Protein AF-A0A3B8R530-F1 (afdb_monomer_lite)

Radius of gyration: 19.57 Å; chains: 1; bounding box: 44×39×49 Å

Secondary structure (DSSP, 8-state):
---HHHHHHH-SPPPHHHHHHHHHHHHTT-HHHHHHHHHHHHHHHHT-GGGHHHHHHHHHHHHH-GGG---------GGG-------HHHHHHHHHHHH-----HHHHHHHHHHGGGTS-TTHHHHHHHHHHHSTTTGGGGGSPPP----HHHHHTS-TTSHHHHHHHHHHHTTTT-

Foldseek 3Di:
DPDLVVLVVLQDDDDLVLLLVLLVCVVVVHVVSVSNLVSPCVQCVQWFVLSNQQSVLSNCCSNVHPVPVRDRDPDDPRVPGGTFDQDPQLSVLVVVLVVDPDDDPVRNVVSVVCSVVRGDPCVVVNNVVNQCPDPVRVCVVVDDDDDDDDLVVLCPDDCPDPSVVVSCVCVVVVVPD

Sequence (177 aa):
MQNRQVFEGTVGMLDYDSIAGAVAKIRQNDAAGREQILAAVCWAAFACPQAITPIFDALAKAWLGAEKGLVPAMAAEPDNLPSAPLESSFWQAFWSVIDQKNFDAISITAAVAGLGGAVHSSMLALSEAAAAQHPGASAAKTRPVPGHTDLKALATTPKNSLGYTLHQMVVDNGYDQ

Structure (mmCIF, N/CA/C/O backbone):
data_AF-A0A3B8R530-F1
#
_entry.id   AF-A0A3B8R530-F1
#
loop_
_atom_site.group_PDB
_atom_site.id
_atom_site.type_symbol
_atom_site.label_atom_id
_atom_site.label_alt_id
_atom_site.label_comp_id
_atom_site.label_asym_id
_atom_site.label_entity_id
_atom_site.label_seq_id
_atom_site.pdbx_PDB_ins_code
_atom_site.Cartn_x
_atom_site.Cartn_y
_atom_site.Cartn_z
_atom_site.occupancy
_atom_site.B_iso_or_equiv
_atom_site.auth_seq_id
_atom_site.auth_comp_id
_atom_site.auth_asym_id
_atom_site.auth_atom_id
_atom_site.pdbx_PDB_model_num
ATOM 1 N N . MET A 1 1 ? -18.494 -2.169 4.815 1.00 58.72 1 MET A N 1
ATOM 2 C CA . MET A 1 1 ? -18.087 -1.162 5.814 1.00 58.72 1 MET A CA 1
ATOM 3 C C . MET A 1 1 ? -19.335 -0.385 6.199 1.00 58.72 1 MET A C 1
ATOM 5 O O . MET A 1 1 ? -20.031 0.053 5.292 1.00 58.72 1 MET A O 1
ATOM 9 N N . GLN A 1 2 ? -19.710 -0.346 7.481 1.00 58.25 2 GLN A N 1
ATOM 10 C CA . GLN A 1 2 ? -21.046 0.128 7.887 1.00 58.25 2 GLN A CA 1
ATOM 11 C C . GLN A 1 2 ? -21.150 1.661 8.011 1.00 58.25 2 GLN A C 1
ATOM 13 O O . GLN A 1 2 ? -22.263 2.175 7.957 1.00 58.25 2 GLN A O 1
ATOM 18 N N . ASN A 1 3 ? -20.032 2.401 8.084 1.00 86.44 3 ASN A N 1
ATOM 19 C CA . ASN A 1 3 ? -20.027 3.869 8.047 1.00 86.44 3 ASN A CA 1
ATOM 20 C C . ASN A 1 3 ? -18.684 4.424 7.513 1.00 86.44 3 ASN A C 1
ATOM 22 O O . ASN A 1 3 ? -17.648 4.231 8.144 1.00 86.44 3 ASN A O 1
ATOM 26 N N . ARG A 1 4 ? -18.698 5.107 6.355 1.00 91.25 4 ARG A N 1
ATOM 27 C CA . ARG A 1 4 ? -17.487 5.644 5.692 1.00 91.25 4 ARG A CA 1
ATOM 28 C C . ARG A 1 4 ? -16.788 6.713 6.518 1.00 91.25 4 ARG A C 1
ATOM 30 O O . ARG A 1 4 ? -15.591 6.616 6.722 1.00 91.25 4 ARG A O 1
ATOM 37 N N . GLN A 1 5 ? -17.543 7.674 7.044 1.00 89.69 5 GLN A N 1
ATOM 38 C CA . GLN A 1 5 ? -16.989 8.780 7.829 1.00 89.69 5 GLN A CA 1
ATOM 39 C C . GLN A 1 5 ? -16.330 8.288 9.118 1.00 89.69 5 GLN A C 1
ATOM 41 O O . GLN A 1 5 ? -15.311 8.826 9.541 1.00 89.69 5 GLN A O 1
ATOM 46 N N . VAL A 1 6 ? -16.893 7.239 9.729 1.00 90.00 6 VAL A N 1
ATOM 47 C CA . VAL A 1 6 ? -16.261 6.584 10.880 1.00 90.00 6 VAL A CA 1
ATOM 48 C C . VAL A 1 6 ? -14.926 5.981 10.462 1.00 90.00 6 VAL A C 1
ATOM 50 O O . VAL A 1 6 ? -13.925 6.274 11.102 1.00 90.00 6 VAL A O 1
ATOM 53 N N . PHE A 1 7 ? -14.887 5.213 9.368 1.00 92.31 7 PHE A N 1
ATOM 54 C CA . PHE A 1 7 ? -13.637 4.631 8.881 1.00 92.31 7 PHE A CA 1
ATOM 55 C C . PHE A 1 7 ? -12.585 5.694 8.543 1.00 92.31 7 PHE A C 1
ATOM 57 O O . PHE A 1 7 ? -11.452 5.582 9.004 1.00 92.31 7 PHE A O 1
ATOM 64 N N . GLU A 1 8 ? -12.957 6.744 7.807 1.00 94.50 8 GLU A N 1
ATOM 65 C CA . GLU A 1 8 ? -12.082 7.883 7.491 1.00 94.50 8 GLU A CA 1
ATOM 66 C C . GLU A 1 8 ? -11.455 8.474 8.761 1.00 94.50 8 GLU A C 1
ATOM 68 O O . GLU A 1 8 ? -10.249 8.700 8.802 1.00 94.50 8 GLU A O 1
ATOM 73 N N . GLY A 1 9 ? -12.246 8.633 9.829 1.00 91.06 9 GLY A N 1
ATOM 74 C CA . GLY A 1 9 ? -11.773 9.110 11.131 1.00 91.06 9 GLY A CA 1
ATOM 75 C C . GLY A 1 9 ? -10.899 8.118 11.908 1.00 91.06 9 GLY A C 1
ATOM 76 O O . GLY A 1 9 ? -10.209 8.526 12.839 1.00 91.06 9 GLY A O 1
ATOM 77 N N . THR A 1 10 ? -10.907 6.832 11.547 1.00 91.12 10 THR A N 1
ATOM 78 C CA . THR A 1 10 ? -9.994 5.823 12.115 1.00 91.12 10 THR A CA 1
ATOM 79 C C . THR A 1 10 ? -8.690 5.681 11.337 1.00 91.12 10 THR A C 1
ATOM 81 O O . THR A 1 10 ? -7.756 5.057 11.840 1.00 91.12 10 THR A O 1
ATOM 84 N N . VAL A 1 11 ? -8.610 6.227 10.117 1.00 93.19 11 VAL A N 1
ATOM 85 C CA . VAL A 1 11 ? -7.403 6.145 9.292 1.00 93.19 11 VAL A CA 1
ATOM 86 C C . VAL A 1 11 ? -6.341 7.061 9.868 1.00 93.19 11 VAL A C 1
ATOM 88 O O . VAL A 1 11 ? -6.418 8.285 9.798 1.00 93.19 11 VAL A O 1
ATOM 91 N N . GLY A 1 12 ? -5.323 6.435 10.432 1.00 87.56 12 GLY A N 1
ATOM 92 C CA . GLY A 1 12 ? -4.249 7.128 11.102 1.00 87.56 12 GLY A CA 1
ATOM 93 C C . GLY A 1 12 ? -3.270 6.149 11.713 1.00 87.56 12 GLY A C 1
ATOM 94 O O . GLY A 1 12 ? -3.277 4.944 11.443 1.00 87.56 12 GLY A O 1
ATOM 95 N N . MET A 1 13 ? -2.423 6.707 12.556 1.00 73.69 13 MET A N 1
ATOM 96 C CA . MET A 1 13 ? -1.426 5.965 13.291 1.00 73.69 13 MET A CA 1
ATOM 97 C C . MET A 1 13 ? -2.080 5.034 14.313 1.00 73.69 13 MET A C 1
ATOM 99 O O . MET A 1 13 ? -2.857 5.472 15.159 1.00 73.69 13 MET A O 1
ATOM 103 N N . LEU A 1 14 ? -1.735 3.751 14.244 1.00 68.81 14 LEU A N 1
ATOM 104 C CA . LEU A 1 14 ? -1.976 2.803 15.326 1.00 68.81 14 LEU A CA 1
ATOM 105 C C . LEU A 1 14 ? -0.657 2.557 16.048 1.00 68.81 14 LEU A C 1
ATOM 107 O O . LEU A 1 14 ? 0.372 2.355 15.398 1.00 68.81 14 LEU A O 1
ATOM 111 N N . ASP A 1 15 ? -0.698 2.520 17.377 1.00 74.69 15 ASP A N 1
ATOM 112 C CA . ASP A 1 15 ? 0.397 1.927 18.136 1.00 74.69 15 ASP A CA 1
ATOM 113 C C . ASP A 1 15 ? 0.493 0.413 17.848 1.00 74.69 15 ASP A C 1
ATOM 115 O O . ASP A 1 15 ? -0.451 -0.245 17.387 1.00 74.69 15 ASP A O 1
ATOM 119 N N . TYR A 1 16 ? 1.674 -0.158 18.073 1.00 71.56 16 TYR A N 1
ATOM 120 C CA . TYR A 1 16 ? 1.932 -1.558 17.728 1.00 71.56 16 TYR A CA 1
ATOM 121 C C . TYR A 1 16 ? 1.135 -2.547 18.593 1.00 71.56 16 TYR A C 1
ATOM 123 O O . TYR A 1 16 ? 0.795 -3.638 18.124 1.00 71.56 16 TYR A O 1
ATOM 131 N N . ASP A 1 17 ? 0.785 -2.167 19.822 1.00 76.12 17 ASP A N 1
ATOM 132 C CA . ASP A 1 17 ? -0.035 -2.990 20.715 1.00 76.12 17 ASP A CA 1
ATOM 133 C C . ASP A 1 17 ? -1.476 -3.106 20.192 1.00 76.12 17 ASP A C 1
ATOM 135 O O . ASP A 1 17 ? -2.079 -4.186 20.213 1.00 76.12 17 ASP A O 1
ATOM 139 N N . SER A 1 18 ? -1.999 -2.031 19.603 1.00 85.75 18 SER A N 1
ATOM 140 C CA . SER A 1 18 ? -3.290 -1.999 18.921 1.00 85.75 18 SER A CA 1
ATOM 141 C C . SER A 1 18 ? -3.308 -2.908 17.694 1.00 85.75 18 SER A C 1
ATOM 143 O O . SER A 1 18 ? -4.322 -3.563 17.443 1.00 85.75 18 SER A O 1
ATOM 145 N N . ILE A 1 19 ? -2.190 -3.037 16.967 1.00 88.44 19 ILE A N 1
ATOM 146 C CA . ILE A 1 19 ? -2.061 -3.995 15.853 1.00 88.44 19 ILE A CA 1
ATOM 147 C C . ILE A 1 19 ? -2.156 -5.438 16.365 1.00 88.44 19 ILE A C 1
ATOM 149 O O . ILE A 1 19 ? -2.889 -6.250 15.792 1.00 88.44 19 ILE A O 1
ATOM 153 N N . ALA A 1 20 ? -1.472 -5.771 17.463 1.00 87.94 20 ALA A N 1
ATOM 154 C CA . ALA A 1 20 ? -1.553 -7.106 18.057 1.00 87.94 20 ALA A CA 1
ATOM 155 C C . ALA A 1 20 ? -2.979 -7.435 18.537 1.00 87.94 20 ALA A C 1
ATOM 157 O O . ALA A 1 20 ? -3.499 -8.522 18.259 1.00 87.94 20 ALA A O 1
ATOM 158 N N . GLY A 1 21 ? -3.646 -6.478 19.190 1.00 90.81 21 GLY A N 1
ATOM 159 C CA . GLY A 1 21 ? -5.047 -6.597 19.596 1.00 90.81 21 GLY A CA 1
ATOM 160 C C . GLY A 1 21 ? -6.001 -6.774 18.409 1.00 90.81 21 GLY A C 1
ATOM 161 O O . GLY A 1 21 ? -6.886 -7.634 18.444 1.00 90.81 21 GLY A O 1
ATOM 162 N N . ALA A 1 22 ? -5.801 -6.021 17.326 1.00 92.88 22 ALA A N 1
ATOM 163 C CA . ALA A 1 22 ? -6.582 -6.147 16.098 1.00 92.88 22 ALA A CA 1
ATOM 164 C C . ALA A 1 22 ? -6.400 -7.527 15.445 1.00 92.88 22 ALA A C 1
ATOM 166 O O . ALA A 1 22 ? -7.382 -8.154 15.046 1.00 92.88 22 ALA A O 1
ATOM 167 N N . VAL A 1 23 ? -5.177 -8.065 15.411 1.00 92.81 23 VAL A N 1
ATOM 168 C CA . VAL A 1 23 ? -4.917 -9.432 14.929 1.00 92.81 23 VAL A CA 1
ATOM 169 C C . VAL A 1 23 ? -5.630 -10.479 15.788 1.00 92.81 23 VAL A C 1
ATOM 171 O O . VAL A 1 23 ? -6.230 -11.407 15.241 1.00 92.81 23 VAL A O 1
ATOM 174 N N . ALA A 1 24 ? -5.635 -10.331 17.116 1.00 92.81 24 ALA A N 1
ATOM 175 C CA . ALA A 1 24 ? -6.369 -11.234 18.003 1.00 92.81 24 ALA A CA 1
ATOM 176 C C . ALA A 1 24 ? -7.882 -11.235 17.710 1.00 92.81 24 ALA A C 1
ATOM 178 O O . ALA A 1 24 ? -8.488 -12.306 17.643 1.00 92.81 24 ALA A O 1
ATOM 179 N N . LYS A 1 25 ? -8.475 -10.061 17.452 1.00 94.81 25 LYS A N 1
ATOM 180 C CA . LYS A 1 25 ? -9.872 -9.923 17.003 1.00 94.81 25 LYS A CA 1
ATOM 181 C C . LYS A 1 25 ? -10.113 -10.608 15.657 1.00 94.81 25 LYS A C 1
ATOM 183 O O . LYS A 1 25 ? -11.060 -11.381 15.523 1.00 94.81 25 LYS A O 1
ATOM 188 N N . ILE A 1 26 ? -9.227 -10.406 14.676 1.00 94.69 26 ILE A N 1
ATOM 189 C CA . ILE A 1 26 ? -9.335 -11.055 13.356 1.00 94.69 26 ILE A CA 1
ATOM 190 C C . ILE A 1 26 ? -9.364 -12.581 13.497 1.00 94.69 26 ILE A C 1
ATOM 192 O O . ILE A 1 26 ? -10.181 -13.236 12.850 1.00 94.69 26 ILE A O 1
ATOM 196 N N . ARG A 1 27 ? -8.522 -13.160 14.363 1.00 92.56 27 ARG A N 1
ATOM 197 C CA . ARG A 1 27 ? -8.519 -14.612 14.626 1.00 92.56 27 ARG A CA 1
ATOM 198 C C . ARG A 1 27 ? -9.828 -15.124 15.217 1.00 92.56 27 ARG A C 1
ATOM 200 O O . ARG A 1 27 ? -10.174 -16.279 15.004 1.00 92.56 27 ARG A O 1
ATOM 207 N N . GLN A 1 28 ? -10.553 -14.269 15.929 1.00 94.88 28 GLN A N 1
ATOM 208 C CA . GLN A 1 28 ? -11.886 -14.548 16.466 1.00 94.88 28 GLN A CA 1
ATOM 209 C C . GLN A 1 28 ? -13.001 -14.223 15.455 1.00 94.88 28 GLN A C 1
ATOM 211 O O . GLN A 1 28 ? -14.177 -14.226 15.803 1.00 94.88 28 GLN A O 1
ATOM 216 N N . ASN A 1 29 ? -12.640 -13.958 14.193 1.00 93.12 29 ASN A N 1
ATOM 217 C CA . ASN A 1 29 ? -13.524 -13.552 13.102 1.00 93.12 29 ASN A CA 1
ATOM 218 C C . ASN A 1 29 ? -14.280 -12.228 13.344 1.00 93.12 29 ASN A C 1
ATOM 220 O O . ASN A 1 29 ? -15.278 -11.943 12.676 1.00 93.12 29 ASN A O 1
ATOM 224 N N . ASP A 1 30 ? -13.779 -11.386 14.246 1.00 94.25 30 ASP A N 1
ATOM 225 C CA . ASP A 1 30 ? -14.346 -10.069 14.518 1.00 94.25 30 ASP A CA 1
ATOM 226 C C . ASP A 1 30 ? -13.991 -9.079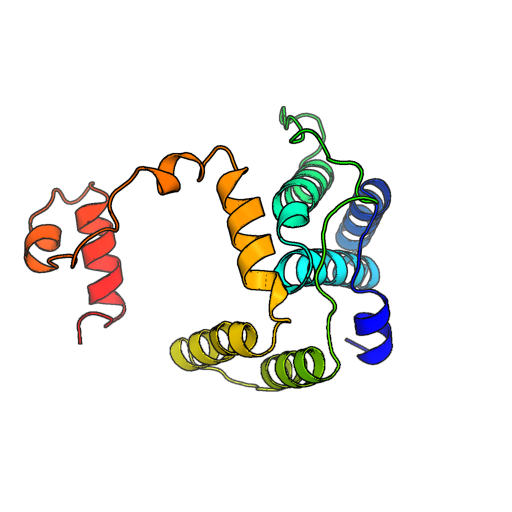 13.390 1.00 94.25 30 ASP A C 1
ATOM 228 O O . ASP A 1 30 ? -12.827 -8.883 13.018 1.00 94.25 30 ASP A O 1
ATOM 232 N N . ALA A 1 31 ? -15.025 -8.446 12.831 1.00 91.00 31 ALA A N 1
ATOM 233 C CA . ALA A 1 31 ? -14.906 -7.458 11.767 1.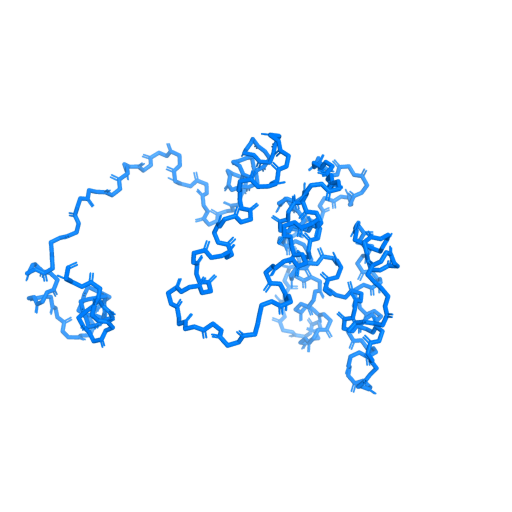00 91.00 31 ALA A CA 1
ATOM 234 C C . ALA A 1 31 ? -14.175 -6.185 12.208 1.00 91.00 31 ALA A C 1
ATOM 236 O O . ALA A 1 31 ? -13.478 -5.590 11.385 1.00 91.00 31 ALA A O 1
ATOM 237 N N . ALA A 1 32 ? -14.268 -5.804 13.485 1.00 91.12 32 ALA A N 1
ATOM 238 C CA . ALA A 1 32 ? -13.603 -4.616 14.009 1.00 91.12 32 ALA A CA 1
ATOM 239 C C . ALA A 1 32 ? -12.076 -4.731 13.909 1.00 91.12 32 ALA A C 1
ATOM 241 O O . ALA A 1 32 ? -11.404 -3.758 13.582 1.00 91.12 32 ALA A O 1
ATOM 242 N N . GLY A 1 33 ? -11.521 -5.932 14.114 1.00 92.38 33 GLY A N 1
ATOM 243 C CA . GLY A 1 33 ? -10.090 -6.171 13.919 1.00 92.38 33 GLY A CA 1
ATOM 244 C C . GLY A 1 33 ? -9.653 -5.950 12.468 1.00 92.38 33 GLY A C 1
ATOM 245 O O . GLY A 1 33 ? -8.620 -5.333 12.220 1.00 92.38 33 GLY A O 1
ATOM 246 N N . ARG A 1 34 ? -10.461 -6.394 11.493 1.00 92.44 34 ARG A N 1
ATOM 247 C CA . ARG A 1 34 ? -10.175 -6.176 10.063 1.00 92.44 34 ARG A CA 1
ATOM 248 C C . ARG A 1 34 ? -10.216 -4.696 9.699 1.00 92.44 34 ARG A C 1
ATOM 250 O O . ARG A 1 34 ? -9.364 -4.241 8.944 1.00 92.44 34 ARG A O 1
ATOM 257 N N . GLU A 1 35 ? -11.186 -3.962 10.235 1.00 92.12 35 GLU A N 1
ATOM 258 C CA . GLU A 1 35 ? -11.328 -2.524 10.001 1.00 92.12 35 GLU A CA 1
ATOM 259 C C . GLU A 1 35 ? -10.139 -1.736 10.567 1.00 92.12 35 GLU A C 1
ATOM 261 O O . GLU A 1 35 ? -9.581 -0.902 9.860 1.00 92.12 35 GLU A O 1
ATOM 266 N N . GLN A 1 36 ? -9.674 -2.080 11.774 1.00 92.12 36 GLN A N 1
ATOM 267 C CA . GLN A 1 36 ? -8.483 -1.479 12.387 1.00 92.12 36 GLN A CA 1
ATOM 268 C C . GLN A 1 36 ? -7.227 -1.684 11.528 1.00 92.12 36 GLN A C 1
ATOM 270 O O . GLN A 1 36 ? -6.514 -0.728 11.231 1.00 92.12 36 GLN A O 1
ATOM 275 N N . ILE A 1 37 ? -6.972 -2.913 11.068 1.00 93.06 37 ILE A N 1
ATOM 276 C CA . ILE A 1 37 ? -5.817 -3.180 10.200 1.00 93.06 37 ILE A CA 1
ATOM 277 C C . ILE A 1 37 ? -5.942 -2.458 8.857 1.00 93.06 37 ILE A C 1
ATOM 279 O O . ILE A 1 37 ? -4.961 -1.899 8.369 1.00 93.06 37 ILE A O 1
ATOM 283 N N . LEU A 1 38 ? -7.141 -2.430 8.272 1.00 93.38 38 LEU A N 1
ATOM 284 C CA . LEU A 1 38 ? -7.379 -1.720 7.019 1.00 93.38 38 LEU A CA 1
ATOM 285 C C . LEU A 1 38 ? -7.114 -0.216 7.162 1.00 93.38 38 LEU A C 1
ATOM 287 O O . LEU A 1 38 ? -6.506 0.370 6.270 1.00 93.38 38 LEU A O 1
ATOM 291 N N . ALA A 1 39 ? -7.516 0.393 8.278 1.00 93.38 39 ALA A N 1
ATOM 292 C CA . ALA A 1 39 ? -7.272 1.804 8.559 1.00 93.38 39 ALA A CA 1
ATOM 293 C C . ALA A 1 39 ? -5.768 2.121 8.650 1.00 93.38 39 ALA A C 1
ATOM 295 O O . ALA A 1 39 ? -5.298 3.051 7.993 1.00 93.38 39 ALA A O 1
ATOM 296 N N . ALA A 1 40 ? -4.993 1.300 9.369 1.00 92.75 40 ALA A N 1
ATOM 297 C CA . ALA A 1 40 ? -3.538 1.454 9.466 1.00 92.75 40 ALA A CA 1
ATOM 298 C C . ALA A 1 40 ? -2.831 1.300 8.111 1.00 92.75 40 ALA A C 1
ATOM 300 O O . ALA A 1 40 ? -1.987 2.119 7.746 1.00 92.75 40 ALA A O 1
ATOM 301 N N . VAL A 1 41 ? -3.182 0.265 7.341 1.00 94.06 41 VAL A N 1
ATOM 302 C CA . VAL A 1 41 ? -2.583 0.033 6.017 1.00 94.06 41 VAL A CA 1
ATOM 303 C C . VAL A 1 41 ? -2.972 1.146 5.038 1.00 94.06 41 VAL A C 1
ATOM 305 O O . VAL A 1 41 ? -2.132 1.585 4.255 1.00 94.06 41 VAL A O 1
ATOM 308 N N . CYS A 1 42 ? -4.207 1.655 5.110 1.00 94.50 42 CYS A N 1
ATOM 309 C CA . CYS A 1 42 ? -4.658 2.799 4.316 1.00 94.50 42 CYS A CA 1
ATOM 310 C C . CYS A 1 42 ? -3.840 4.059 4.630 1.00 94.50 42 CYS A C 1
ATOM 312 O O . CYS A 1 42 ? -3.373 4.734 3.713 1.00 94.50 42 CYS A O 1
ATOM 314 N N . TRP A 1 43 ? -3.613 4.353 5.912 1.00 94.81 43 TRP A N 1
ATOM 315 C CA . TRP A 1 43 ? -2.790 5.490 6.323 1.00 94.81 43 TRP A CA 1
ATOM 316 C C . TRP A 1 43 ? -1.351 5.356 5.819 1.00 94.81 43 TRP A C 1
ATOM 318 O O . TRP A 1 43 ? -0.814 6.283 5.216 1.00 94.81 43 TRP A O 1
ATOM 328 N N . ALA A 1 44 ? -0.738 4.183 5.982 1.00 93.44 44 ALA A N 1
ATOM 329 C CA . ALA A 1 44 ? 0.624 3.945 5.519 1.00 93.44 44 ALA A CA 1
ATOM 330 C C . ALA A 1 44 ? 0.771 4.097 3.997 1.00 93.44 44 ALA A C 1
ATOM 332 O O . ALA A 1 44 ? 1.748 4.670 3.522 1.00 93.44 44 ALA A O 1
ATOM 333 N N . ALA A 1 45 ? -0.212 3.617 3.232 1.00 93.69 45 ALA A N 1
ATOM 334 C CA . ALA A 1 45 ? -0.180 3.665 1.775 1.00 93.69 45 ALA A CA 1
ATOM 335 C C . ALA A 1 45 ? -0.375 5.082 1.209 1.00 93.69 45 ALA A C 1
ATOM 337 O O . ALA A 1 45 ? 0.284 5.441 0.236 1.00 93.69 45 ALA A O 1
ATOM 338 N N . PHE A 1 46 ? -1.270 5.881 1.800 1.00 95.31 46 PHE A N 1
ATOM 339 C CA . PHE A 1 46 ? -1.728 7.140 1.192 1.00 95.31 46 PHE A CA 1
ATOM 340 C C . PHE A 1 46 ? -1.331 8.410 1.949 1.00 95.31 46 PHE A C 1
ATOM 342 O O . PHE A 1 46 ? -1.509 9.503 1.416 1.00 95.31 46 PHE A O 1
ATOM 349 N N . ALA A 1 47 ? -0.780 8.282 3.157 1.00 95.38 47 ALA A N 1
ATOM 350 C CA . ALA A 1 47 ? -0.376 9.414 3.987 1.00 95.38 47 ALA A CA 1
ATOM 351 C C . ALA A 1 47 ? 1.025 9.263 4.590 1.00 95.38 47 ALA A C 1
ATOM 353 O O . ALA A 1 47 ? 1.751 10.250 4.671 1.00 95.38 47 ALA A O 1
ATOM 354 N N . CYS A 1 48 ? 1.429 8.065 5.020 1.00 94.44 48 CYS A N 1
ATOM 355 C CA . CYS A 1 48 ? 2.666 7.867 5.777 1.00 94.44 48 CYS A CA 1
ATOM 356 C C . CYS A 1 48 ? 3.492 6.660 5.287 1.00 94.44 48 CYS A C 1
ATOM 358 O O . CYS A 1 48 ? 3.546 5.631 5.966 1.00 94.44 48 CYS A O 1
ATOM 360 N N . PRO A 1 49 ? 4.206 6.771 4.151 1.00 93.62 49 PRO A N 1
ATOM 361 C CA . PRO A 1 49 ? 4.968 5.658 3.573 1.00 93.62 49 PRO A CA 1
ATOM 362 C C . PRO A 1 49 ? 6.015 5.037 4.511 1.00 93.62 49 PRO A C 1
ATOM 364 O O . PRO A 1 49 ? 6.281 3.839 4.441 1.00 93.62 49 PRO A O 1
ATOM 367 N N . GLN A 1 50 ? 6.590 5.820 5.430 1.00 90.25 50 GLN A N 1
ATOM 368 C CA . GLN A 1 50 ? 7.544 5.308 6.424 1.00 90.25 50 GLN A CA 1
ATOM 369 C C . GLN A 1 50 ? 6.908 4.324 7.421 1.00 90.25 50 GLN A C 1
ATOM 371 O O . GLN A 1 50 ? 7.617 3.507 8.003 1.00 90.25 50 GLN A O 1
ATOM 376 N N . ALA A 1 51 ? 5.582 4.353 7.589 1.00 89.69 51 ALA A N 1
ATOM 377 C CA . ALA A 1 51 ? 4.864 3.433 8.464 1.00 89.69 51 ALA A CA 1
ATOM 378 C C . ALA A 1 51 ? 4.638 2.045 7.835 1.00 89.69 51 ALA A C 1
ATOM 380 O O . ALA A 1 51 ? 4.252 1.122 8.548 1.00 89.69 51 ALA A O 1
ATOM 381 N N . ILE A 1 52 ? 4.892 1.860 6.529 1.00 90.38 52 ILE A N 1
ATOM 382 C CA . ILE A 1 52 ? 4.641 0.588 5.829 1.00 90.38 52 ILE A CA 1
ATOM 383 C C . ILE A 1 52 ? 5.408 -0.557 6.501 1.00 90.38 52 ILE A C 1
ATOM 385 O O . ILE A 1 52 ? 4.792 -1.490 7.011 1.00 90.38 52 ILE A O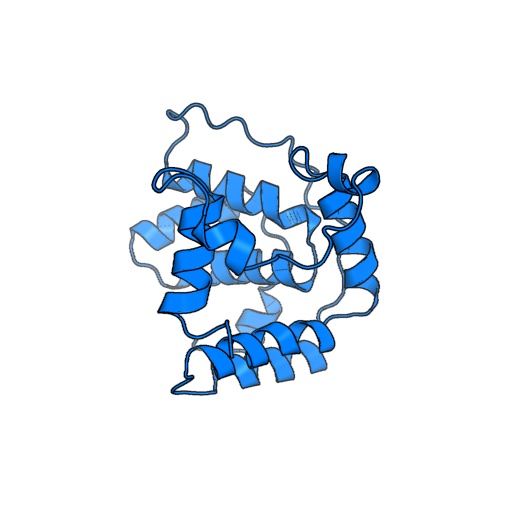 1
ATOM 389 N N . THR A 1 53 ? 6.740 -0.488 6.549 1.00 87.12 53 THR A N 1
ATOM 390 C CA . THR A 1 53 ? 7.568 -1.551 7.142 1.00 87.12 53 THR A CA 1
ATOM 391 C C . THR A 1 53 ? 7.165 -1.885 8.582 1.00 87.12 53 THR A C 1
ATOM 393 O O . THR A 1 53 ? 6.844 -3.046 8.830 1.00 87.12 53 THR A O 1
ATOM 396 N N . PRO A 1 54 ? 7.102 -0.928 9.529 1.00 85.50 54 PRO A N 1
ATOM 397 C CA . PRO A 1 54 ? 6.788 -1.271 10.912 1.00 85.50 54 PRO A CA 1
ATOM 398 C C . PRO A 1 54 ? 5.358 -1.808 11.110 1.00 85.50 54 PRO A C 1
ATOM 400 O O . PRO A 1 54 ? 5.164 -2.701 11.934 1.00 85.50 54 PRO A O 1
ATOM 403 N N . ILE A 1 55 ? 4.359 -1.347 10.342 1.00 88.75 55 ILE A N 1
ATOM 404 C CA . ILE A 1 55 ? 2.996 -1.907 10.402 1.00 88.75 55 ILE A CA 1
ATOM 405 C C . ILE A 1 55 ? 2.983 -3.355 9.911 1.00 88.75 55 ILE A C 1
ATOM 407 O O . ILE A 1 55 ? 2.403 -4.221 10.570 1.00 88.75 55 ILE A O 1
ATOM 411 N N . PHE A 1 56 ? 3.627 -3.643 8.777 1.00 89.44 56 PHE A N 1
ATOM 412 C CA . PHE A 1 56 ? 3.688 -5.004 8.242 1.00 89.44 56 PHE A CA 1
ATOM 413 C C . PHE A 1 56 ? 4.522 -5.941 9.128 1.00 89.44 56 PHE A C 1
ATOM 415 O O . PHE A 1 56 ? 4.123 -7.091 9.316 1.00 89.44 56 PHE A O 1
ATOM 422 N N . ASP A 1 57 ? 5.601 -5.456 9.743 1.00 86.69 57 ASP A N 1
ATOM 423 C CA . ASP A 1 57 ? 6.387 -6.214 10.723 1.00 86.69 57 ASP A CA 1
ATOM 424 C C . ASP A 1 57 ? 5.561 -6.537 11.976 1.00 86.69 57 ASP A C 1
ATOM 426 O O . ASP A 1 57 ? 5.542 -7.684 12.431 1.00 86.69 57 ASP A O 1
ATOM 430 N N . ALA A 1 58 ? 4.830 -5.558 12.521 1.00 86.38 58 ALA A N 1
ATOM 431 C CA . ALA A 1 58 ? 3.953 -5.759 13.674 1.00 86.38 58 ALA A CA 1
ATOM 432 C C . ALA A 1 58 ? 2.821 -6.752 13.361 1.00 86.38 58 ALA A C 1
ATOM 434 O O . ALA A 1 58 ? 2.562 -7.670 14.146 1.00 86.38 58 ALA A O 1
ATOM 435 N N . LEU A 1 59 ? 2.200 -6.625 12.184 1.00 89.44 59 LEU A N 1
ATOM 436 C CA . LEU A 1 59 ? 1.203 -7.566 11.674 1.00 89.44 59 LEU A CA 1
ATOM 437 C C . LEU A 1 59 ? 1.772 -8.979 11.553 1.00 89.44 59 LEU A C 1
ATOM 439 O O . LEU A 1 59 ? 1.175 -9.928 12.064 1.00 89.44 59 LEU A O 1
ATOM 443 N N . ALA A 1 60 ? 2.932 -9.132 10.912 1.00 88.94 60 ALA A N 1
ATOM 444 C CA . ALA A 1 60 ? 3.586 -10.422 10.731 1.00 88.94 60 ALA A CA 1
ATOM 445 C C . ALA A 1 60 ? 3.954 -11.055 12.077 1.00 88.94 60 ALA A C 1
ATOM 447 O O . ALA A 1 60 ? 3.684 -12.236 12.291 1.00 88.94 60 ALA A O 1
ATOM 448 N N . LYS A 1 61 ? 4.496 -10.272 13.015 1.00 86.06 61 LYS A N 1
ATOM 449 C CA . LYS A 1 61 ? 4.826 -10.721 14.372 1.00 86.06 61 LYS A CA 1
ATOM 450 C C . LYS A 1 61 ? 3.588 -11.203 15.128 1.00 86.06 61 LYS A C 1
ATOM 452 O O . LYS A 1 61 ? 3.609 -12.296 15.692 1.00 86.06 61 LYS A O 1
ATOM 457 N N . ALA A 1 62 ? 2.500 -10.437 15.109 1.00 88.31 62 ALA A N 1
ATOM 458 C CA . ALA A 1 62 ? 1.246 -10.822 15.757 1.00 88.31 62 ALA A CA 1
ATOM 459 C C . ALA A 1 62 ? 0.580 -12.040 15.079 1.00 88.31 62 ALA A C 1
ATOM 461 O O . ALA A 1 62 ? -0.064 -12.871 15.731 1.00 88.31 62 ALA A O 1
ATOM 462 N N . TRP A 1 63 ? 0.744 -12.185 13.761 1.00 89.75 63 TRP A N 1
ATOM 463 C CA . TRP A 1 63 ? 0.145 -13.278 12.996 1.00 89.75 63 TRP A CA 1
ATOM 464 C C . TRP A 1 63 ? 0.951 -14.586 13.032 1.00 89.75 63 TRP A C 1
ATOM 466 O O . TRP A 1 63 ? 0.382 -15.677 12.996 1.00 89.75 63 TRP A O 1
ATOM 476 N N . LEU A 1 64 ? 2.274 -14.516 13.089 1.00 87.25 64 LEU A N 1
ATOM 477 C CA . LEU A 1 64 ? 3.142 -15.693 13.020 1.00 87.25 64 LEU A CA 1
ATOM 478 C C . LEU A 1 64 ? 3.706 -16.105 14.383 1.00 87.25 64 LEU A C 1
ATOM 480 O O . LEU A 1 64 ? 4.169 -17.237 14.511 1.00 87.25 64 LEU A O 1
ATOM 484 N N . GLY A 1 65 ? 3.628 -15.225 15.384 1.00 76.56 65 GLY A N 1
ATOM 485 C CA . GLY A 1 65 ? 4.212 -15.423 16.707 1.00 76.56 65 GLY A CA 1
ATOM 486 C C . GLY A 1 65 ? 5.694 -15.034 16.767 1.00 76.56 65 GLY A C 1
ATOM 487 O O . GLY A 1 65 ? 6.395 -14.987 15.756 1.00 76.56 65 GLY A O 1
ATOM 488 N N . ALA A 1 66 ? 6.181 -14.762 17.982 1.00 62.28 66 ALA A N 1
ATOM 489 C CA . ALA A 1 66 ? 7.558 -14.322 18.239 1.00 62.28 66 ALA A CA 1
ATOM 490 C C . ALA A 1 66 ? 8.626 -15.398 17.942 1.00 62.28 66 ALA A C 1
ATOM 492 O O . ALA A 1 66 ? 9.802 -15.078 17.789 1.00 62.28 66 ALA A O 1
ATOM 493 N N . GLU A 1 67 ? 8.225 -16.666 17.826 1.00 59.50 67 GLU A N 1
ATOM 494 C CA . GLU A 1 67 ? 9.137 -17.811 1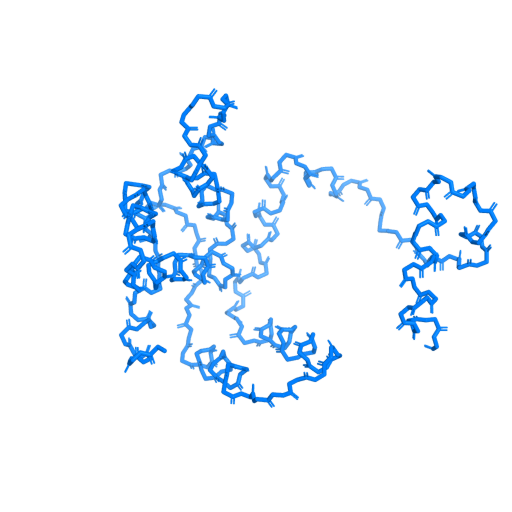7.701 1.00 59.50 67 GLU A CA 1
ATOM 495 C C . GLU A 1 67 ? 9.797 -17.944 16.320 1.00 59.50 67 GLU A C 1
ATOM 497 O O . GLU A 1 67 ? 10.753 -18.698 16.163 1.00 59.50 67 GLU A O 1
ATOM 502 N N . LYS A 1 68 ? 9.346 -17.190 15.307 1.00 61.31 68 LYS A N 1
ATOM 503 C CA . LYS A 1 68 ? 9.914 -17.253 13.947 1.00 61.31 68 LYS A CA 1
ATOM 504 C C . LYS A 1 68 ? 11.145 -16.370 13.717 1.00 61.31 68 LYS A C 1
ATOM 506 O O . LYS A 1 68 ? 11.527 -16.166 12.569 1.00 61.31 68 LYS A O 1
ATOM 511 N N . GLY A 1 69 ? 11.764 -15.841 14.775 1.00 56.09 69 GLY A N 1
ATOM 512 C CA . GLY A 1 69 ? 12.990 -15.040 14.655 1.00 56.09 69 GLY A CA 1
ATOM 513 C C . GLY A 1 69 ? 12.800 -13.735 13.874 1.00 56.09 69 GLY A C 1
ATOM 514 O O . GLY A 1 69 ? 13.750 -13.230 13.282 1.00 56.09 69 GLY A O 1
ATOM 515 N N . LEU A 1 70 ? 11.573 -13.201 13.848 1.00 62.41 70 LEU A N 1
ATOM 516 C CA . LEU A 1 70 ? 11.275 -11.912 13.234 1.00 62.41 70 LEU A CA 1
ATOM 517 C C . LEU A 1 70 ? 11.923 -10.814 14.081 1.00 62.41 70 LEU A C 1
ATOM 519 O O . LEU A 1 70 ? 11.466 -10.524 15.188 1.00 62.41 70 LEU A O 1
ATOM 523 N N . VAL A 1 71 ? 13.006 -10.233 13.571 1.00 57.97 71 VAL A N 1
ATOM 524 C CA . VAL A 1 71 ? 13.625 -9.039 14.149 1.00 57.97 71 VAL A CA 1
ATOM 525 C C . VAL A 1 71 ? 12.807 -7.848 13.655 1.00 57.97 71 VAL A C 1
ATOM 527 O O . VAL A 1 71 ? 12.790 -7.626 12.445 1.00 57.97 71 VAL A O 1
ATOM 530 N N . PRO A 1 72 ? 12.107 -7.105 14.531 1.00 56.28 72 PRO A N 1
ATOM 531 C CA . PRO A 1 72 ? 11.411 -5.899 14.102 1.00 56.28 72 PRO A CA 1
ATOM 532 C C . PRO A 1 72 ? 12.432 -4.945 13.483 1.00 56.28 72 PRO A C 1
ATOM 534 O O . PRO A 1 72 ? 13.488 -4.721 14.089 1.00 56.28 72 PRO A O 1
ATOM 537 N N . ALA A 1 73 ? 12.137 -4.363 12.317 1.00 58.09 73 ALA A N 1
ATOM 538 C CA . ALA A 1 73 ? 12.845 -3.155 11.914 1.00 58.09 73 ALA A CA 1
ATOM 539 C C . ALA A 1 73 ? 12.769 -2.165 13.086 1.00 58.09 73 ALA A C 1
ATOM 541 O O . ALA A 1 73 ? 11.716 -2.062 13.719 1.00 58.09 73 ALA A O 1
ATOM 542 N N . MET A 1 74 ? 13.883 -1.503 13.433 1.00 53.09 74 MET A N 1
ATOM 543 C CA . MET A 1 74 ? 13.888 -0.526 14.525 1.00 53.09 74 MET A CA 1
ATOM 544 C C . MET A 1 74 ? 12.728 0.443 14.312 1.00 53.09 74 MET A C 1
ATOM 546 O O . MET A 1 74 ? 12.732 1.214 13.353 1.00 53.09 74 MET A O 1
ATOM 550 N N . ALA A 1 75 ? 11.717 0.342 15.171 1.00 52.66 75 ALA A N 1
ATOM 551 C CA . ALA A 1 75 ? 10.539 1.166 15.059 1.00 52.66 75 ALA A CA 1
ATOM 552 C C . ALA A 1 75 ? 10.969 2.599 15.357 1.00 52.66 75 ALA A C 1
ATOM 554 O O . ALA A 1 75 ? 11.387 2.907 16.473 1.00 52.66 75 ALA A O 1
ATOM 555 N N . ALA A 1 76 ? 10.880 3.472 14.358 1.00 55.06 76 ALA A N 1
ATOM 556 C CA . ALA A 1 76 ? 10.706 4.875 14.666 1.00 55.06 76 ALA A CA 1
ATOM 557 C C . ALA A 1 76 ? 9.465 4.986 15.568 1.00 55.06 76 ALA A C 1
ATOM 559 O O . ALA A 1 76 ? 8.456 4.316 15.314 1.00 55.06 76 ALA A O 1
ATOM 560 N N . GLU A 1 77 ? 9.573 5.777 16.636 1.00 58.00 77 GLU A N 1
ATOM 561 C CA . GLU A 1 77 ? 8.428 6.158 17.463 1.00 58.00 77 GLU A CA 1
ATOM 562 C C . GLU A 1 77 ? 7.332 6.686 16.520 1.00 58.00 77 GLU A C 1
ATOM 564 O O . GLU A 1 77 ? 7.601 7.647 15.783 1.00 58.00 77 GLU A O 1
ATOM 569 N N . PRO A 1 78 ? 6.145 6.048 16.476 1.00 57.38 78 PRO A N 1
ATOM 570 C CA . PRO A 1 78 ? 5.097 6.377 15.512 1.00 57.38 78 PRO A CA 1
ATOM 571 C C . PRO A 1 78 ? 4.777 7.879 15.487 1.00 57.38 78 PRO A C 1
ATOM 573 O O . PRO A 1 78 ? 4.615 8.458 14.411 1.00 57.38 78 PRO A O 1
ATOM 576 N N . ASP A 1 79 ? 4.795 8.514 16.663 1.00 60.91 79 ASP A N 1
ATOM 577 C CA . ASP A 1 79 ? 4.404 9.905 16.920 1.00 60.91 79 ASP A CA 1
ATOM 578 C C . ASP A 1 79 ? 5.175 10.963 16.110 1.00 60.91 79 ASP A C 1
ATOM 580 O O . ASP A 1 79 ? 4.737 12.109 16.028 1.00 60.91 79 ASP A O 1
ATOM 584 N N . ASN A 1 80 ? 6.307 10.607 15.493 1.00 72.75 80 ASN A N 1
ATOM 585 C CA . ASN A 1 80 ? 7.157 11.543 14.748 1.00 72.75 80 ASN A CA 1
ATOM 586 C C . ASN A 1 80 ? 7.267 11.231 13.251 1.00 72.75 80 ASN A C 1
ATOM 588 O O . ASN A 1 80 ? 8.116 11.811 12.564 1.00 72.75 80 ASN A O 1
ATOM 592 N N . LEU A 1 81 ? 6.446 10.319 12.724 1.00 85.12 81 LEU A N 1
ATOM 593 C CA . LEU A 1 81 ? 6.511 9.988 11.308 1.00 85.12 81 LEU A CA 1
ATOM 594 C C . LEU A 1 81 ? 5.902 11.110 10.447 1.00 85.12 81 LEU A C 1
ATOM 596 O O . LEU A 1 81 ? 4.749 11.505 10.650 1.00 85.12 81 LEU A O 1
ATOM 600 N N . PRO A 1 82 ? 6.647 11.627 9.453 1.00 90.75 82 PRO A N 1
ATOM 601 C CA . PRO A 1 82 ? 6.137 12.650 8.562 1.00 90.75 82 PRO A CA 1
ATOM 602 C C . PRO A 1 82 ? 5.017 12.056 7.702 1.00 90.75 82 PRO A C 1
ATOM 604 O O . PRO A 1 82 ? 5.206 11.055 7.007 1.00 90.75 82 PRO A O 1
ATOM 607 N N . SER A 1 83 ? 3.849 12.691 7.749 1.00 93.31 83 SER A N 1
ATOM 608 C CA . SER A 1 83 ? 2.654 12.240 7.045 1.00 93.31 83 SER A CA 1
ATOM 609 C C . SER A 1 83 ? 2.012 13.365 6.240 1.00 93.31 83 SER A C 1
ATOM 611 O O . SER A 1 83 ? 2.154 14.551 6.545 1.00 93.31 83 SER A O 1
ATOM 613 N N . ALA A 1 84 ? 1.330 12.984 5.167 1.00 95.31 84 ALA A N 1
ATOM 614 C CA . ALA A 1 84 ? 0.506 13.867 4.367 1.00 95.31 84 ALA A CA 1
ATOM 615 C C . ALA A 1 84 ? -0.950 13.846 4.865 1.00 95.31 84 ALA A C 1
ATOM 617 O O . ALA A 1 84 ? -1.427 12.801 5.314 1.00 95.31 84 ALA A O 1
ATOM 618 N N . PRO A 1 85 ? -1.684 14.965 4.769 1.00 94.75 85 PRO A N 1
ATOM 619 C CA . PRO A 1 85 ? -3.113 14.963 5.051 1.00 94.75 85 PRO A CA 1
ATOM 620 C C . PRO A 1 85 ? -3.880 14.137 4.007 1.00 94.75 85 PRO A C 1
ATOM 622 O O . PRO A 1 85 ? -3.537 14.135 2.824 1.00 94.75 85 PRO A O 1
ATOM 625 N N . LEU A 1 86 ? -4.956 13.479 4.443 1.00 95.06 86 LEU A N 1
ATOM 626 C CA . LEU A 1 86 ? -5.935 12.835 3.565 1.00 95.06 86 LEU A CA 1
ATOM 627 C C . LEU A 1 86 ? -7.118 13.784 3.366 1.00 95.06 86 LEU A C 1
ATOM 629 O O . LEU A 1 86 ? -7.988 13.909 4.227 1.00 95.06 86 LEU A O 1
ATOM 633 N N . GLU A 1 87 ? -7.111 14.496 2.245 1.00 94.56 87 GLU A N 1
ATOM 634 C CA . GLU A 1 87 ? -8.128 15.491 1.908 1.00 94.56 87 GLU A CA 1
ATOM 635 C C . GLU A 1 87 ? -9.475 14.845 1.546 1.00 94.56 87 GLU A C 1
ATOM 637 O O . GLU A 1 87 ? -9.553 13.686 1.142 1.00 94.56 87 GLU A O 1
ATOM 642 N N . SER A 1 88 ? -10.566 15.611 1.610 1.00 94.56 88 SER A N 1
ATOM 643 C CA . SER A 1 88 ? -11.891 15.119 1.201 1.00 94.56 88 SER A CA 1
ATOM 644 C C . SER A 1 88 ? -11.926 14.633 -0.257 1.00 94.56 88 SER A C 1
ATOM 646 O O . SER A 1 88 ? -12.662 13.704 -0.584 1.00 94.56 88 SER A O 1
ATOM 648 N N . SER A 1 89 ? -11.113 15.241 -1.128 1.00 94.50 89 SER A N 1
ATOM 649 C CA . SER A 1 89 ? -10.912 14.838 -2.527 1.00 94.50 89 SER A CA 1
ATOM 650 C C . SER A 1 89 ? -10.339 13.422 -2.644 1.00 94.50 89 SER A C 1
ATOM 652 O O . SER A 1 89 ? -10.824 12.632 -3.456 1.00 94.50 89 SER A O 1
ATOM 654 N N . PHE A 1 90 ? -9.365 13.073 -1.797 1.00 95.94 90 PHE A N 1
ATOM 655 C CA . PHE A 1 90 ? -8.819 11.722 -1.711 1.00 95.94 90 PHE A CA 1
ATOM 656 C C . PHE A 1 90 ? -9.915 10.716 -1.358 1.00 95.94 90 PHE A C 1
ATOM 658 O O . PHE A 1 90 ? -10.084 9.721 -2.060 1.00 95.94 90 PHE A O 1
ATOM 665 N N . TRP A 1 91 ? -10.706 10.990 -0.317 1.00 95.94 91 TRP A N 1
ATOM 666 C CA . TRP A 1 91 ? -11.767 10.079 0.118 1.00 95.94 91 TRP A CA 1
ATOM 667 C C . TRP A 1 91 ? -12.848 9.885 -0.938 1.00 95.94 91 TRP A C 1
ATOM 669 O O . TRP A 1 91 ? -13.299 8.762 -1.165 1.00 95.94 91 TRP A O 1
ATOM 679 N N . GLN A 1 92 ? -13.222 10.951 -1.646 1.00 94.50 92 GLN A N 1
ATOM 680 C CA . GLN A 1 92 ? -14.142 10.853 -2.774 1.00 94.50 92 GLN A CA 1
ATOM 681 C C . GLN A 1 92 ? -13.602 9.911 -3.862 1.00 94.50 92 GLN A C 1
ATOM 683 O O . GLN A 1 92 ? -14.336 9.037 -4.329 1.00 94.50 92 GLN A O 1
ATOM 688 N N . ALA A 1 93 ? -12.328 10.055 -4.241 1.00 94.12 93 ALA A N 1
ATOM 689 C CA . ALA A 1 93 ? -11.688 9.189 -5.228 1.00 94.12 93 ALA A CA 1
ATOM 690 C C . ALA A 1 93 ? -11.587 7.737 -4.730 1.00 94.12 93 ALA A C 1
ATOM 692 O O . ALA A 1 93 ? -11.973 6.811 -5.442 1.00 94.12 93 ALA A O 1
ATOM 693 N N . PHE A 1 94 ? -11.147 7.539 -3.486 1.00 94.38 94 PHE A N 1
ATOM 694 C CA . PHE A 1 94 ? -11.022 6.232 -2.844 1.00 94.38 94 PHE A CA 1
ATOM 695 C C . PHE A 1 94 ? -12.349 5.470 -2.851 1.00 94.38 94 PHE A C 1
ATOM 697 O O . PHE A 1 94 ? -12.424 4.339 -3.336 1.00 94.38 94 PHE A O 1
ATOM 704 N N . TRP A 1 95 ? -13.428 6.097 -2.378 1.00 93.88 95 TRP A N 1
ATOM 705 C CA . TRP A 1 95 ? -14.736 5.451 -2.352 1.00 93.88 95 TRP A CA 1
ATOM 706 C C . TRP A 1 95 ? -15.309 5.209 -3.740 1.00 93.88 95 TRP A C 1
ATOM 708 O O . TRP A 1 95 ? -15.975 4.196 -3.929 1.00 93.88 95 TRP A O 1
ATOM 718 N N . SER A 1 96 ? -15.018 6.075 -4.714 1.00 91.88 96 SER A N 1
ATOM 719 C CA . SER A 1 96 ? -15.414 5.835 -6.103 1.00 91.88 96 SER A CA 1
ATOM 720 C C . SER A 1 96 ? -14.807 4.542 -6.650 1.00 91.88 96 SER A C 1
ATOM 722 O O . SER A 1 96 ? -15.492 3.819 -7.370 1.00 91.88 96 SER A O 1
ATOM 724 N N . VAL A 1 97 ? -13.556 4.223 -6.294 1.00 91.12 97 VAL A N 1
ATOM 725 C CA . VAL A 1 97 ? -12.918 2.952 -6.676 1.00 91.12 97 VAL A CA 1
ATOM 726 C C . VAL A 1 97 ? -13.585 1.772 -5.963 1.00 91.12 97 VAL A C 1
ATOM 728 O O . VAL A 1 97 ? -13.880 0.767 -6.599 1.00 91.12 97 VAL A O 1
ATOM 731 N N . ILE A 1 98 ? -13.869 1.888 -4.663 1.00 89.00 98 ILE A N 1
ATOM 732 C CA . ILE A 1 98 ? -14.502 0.814 -3.874 1.00 89.00 98 ILE A CA 1
ATOM 733 C C . ILE A 1 98 ? -15.948 0.528 -4.312 1.00 89.00 98 ILE A C 1
ATOM 735 O O . ILE A 1 98 ? -16.388 -0.623 -4.284 1.00 89.00 98 ILE A O 1
ATOM 739 N N . ASP A 1 99 ? -16.700 1.560 -4.693 1.00 89.19 99 ASP A N 1
ATOM 740 C CA . ASP A 1 99 ? -18.102 1.441 -5.105 1.00 89.19 99 ASP A CA 1
ATOM 741 C C . ASP A 1 99 ? -18.270 0.840 -6.495 1.00 89.19 99 ASP A C 1
ATOM 743 O O . ASP A 1 99 ? -19.329 0.283 -6.813 1.00 89.19 99 ASP A O 1
ATOM 747 N N . GLN A 1 100 ? -17.234 0.934 -7.324 1.00 84.06 100 GLN A N 1
ATOM 748 C CA . GLN A 1 100 ? -17.245 0.338 -8.640 1.00 84.06 100 GLN A CA 1
ATOM 749 C C . GLN A 1 100 ? -17.232 -1.190 -8.518 1.00 84.06 100 GLN A C 1
ATOM 751 O O . GLN A 1 100 ? -16.337 -1.813 -7.949 1.00 84.06 100 GLN A O 1
ATOM 756 N N . LYS A 1 101 ? -18.277 -1.809 -9.068 1.00 75.56 101 LYS A N 1
ATOM 757 C CA . LYS A 1 101 ? -18.429 -3.264 -9.125 1.00 75.56 101 LYS A CA 1
ATOM 758 C C . LYS A 1 101 ? -17.966 -3.771 -10.486 1.00 75.56 101 LYS A C 1
ATOM 760 O O . LYS A 1 101 ? -18.169 -3.097 -11.489 1.00 75.56 101 LYS A O 1
ATOM 765 N N . ASN A 1 102 ? -17.438 -4.995 -10.515 1.00 79.00 102 ASN A N 1
ATOM 766 C CA . ASN A 1 102 ? -17.076 -5.725 -11.738 1.00 79.00 102 ASN A CA 1
ATOM 767 C C . ASN A 1 102 ? -15.951 -5.080 -12.558 1.00 79.00 102 ASN A C 1
ATOM 769 O O . ASN A 1 102 ? -16.089 -4.889 -13.764 1.00 79.00 102 ASN A O 1
ATOM 773 N N . PHE A 1 103 ? -14.830 -4.767 -11.917 1.00 77.19 103 PHE A N 1
ATOM 774 C CA . PHE A 1 103 ? -13.621 -4.467 -12.672 1.00 77.19 103 PHE A CA 1
ATOM 775 C C . PHE A 1 103 ? -13.151 -5.686 -13.475 1.00 77.19 103 PHE A C 1
ATOM 777 O O . PHE A 1 103 ? -13.107 -6.802 -12.950 1.00 77.19 103 PHE A O 1
ATOM 784 N N . ASP A 1 104 ? -12.738 -5.454 -14.718 1.00 82.19 104 ASP A N 1
ATOM 785 C CA . ASP A 1 104 ? -11.752 -6.319 -15.365 1.00 82.19 104 ASP A CA 1
ATOM 786 C C . ASP A 1 104 ? -10.340 -6.006 -14.822 1.00 82.19 104 ASP A C 1
ATOM 788 O O . ASP A 1 104 ? -10.119 -5.007 -14.130 1.00 82.19 104 ASP A O 1
ATOM 792 N N . ALA A 1 105 ? -9.363 -6.869 -15.108 1.00 73.94 105 ALA A N 1
ATOM 793 C CA . ALA A 1 105 ? -8.011 -6.740 -14.555 1.00 73.94 105 ALA A CA 1
ATOM 794 C C . ALA A 1 105 ? -7.313 -5.410 -14.924 1.00 73.94 105 ALA A C 1
ATOM 796 O O . ALA A 1 105 ? -6.513 -4.883 -14.145 1.00 73.94 105 ALA A O 1
ATOM 797 N N . ILE A 1 106 ? -7.633 -4.836 -16.085 1.00 77.25 106 ILE A N 1
ATOM 798 C CA . ILE A 1 106 ? -7.006 -3.607 -16.586 1.00 77.25 106 ILE A CA 1
ATOM 799 C C . ILE A 1 106 ? -7.640 -2.388 -15.912 1.00 77.25 106 ILE A C 1
ATOM 801 O O . ILE A 1 106 ? -6.943 -1.507 -15.408 1.00 77.25 106 ILE A O 1
ATOM 805 N N . SER A 1 107 ? -8.967 -2.356 -15.849 1.00 82.69 107 SER A N 1
ATOM 806 C CA . SER A 1 107 ? -9.739 -1.257 -15.272 1.00 82.69 107 SER A CA 1
ATOM 807 C C . SER A 1 107 ? -9.505 -1.095 -13.770 1.00 82.69 107 SER A C 1
ATOM 809 O O . SER A 1 107 ? -9.402 0.046 -13.320 1.00 82.69 107 SER A O 1
ATOM 811 N N . ILE A 1 108 ? -9.333 -2.181 -12.996 1.00 83.38 108 ILE A N 1
ATOM 812 C CA . ILE A 1 108 ? -8.954 -2.046 -11.575 1.00 83.38 108 ILE A CA 1
ATOM 813 C C . ILE A 1 108 ? -7.555 -1.451 -11.435 1.00 83.38 108 ILE A C 1
ATOM 815 O O . ILE A 1 108 ? -7.345 -0.565 -10.610 1.00 83.38 108 ILE A O 1
ATOM 819 N N . THR A 1 109 ? -6.607 -1.893 -12.267 1.00 83.50 109 THR A N 1
ATOM 820 C CA . THR A 1 109 ? -5.228 -1.390 -12.244 1.00 83.50 109 THR A CA 1
ATOM 821 C C . THR A 1 109 ? -5.202 0.109 -12.521 1.00 83.50 109 THR A C 1
ATOM 823 O O . THR A 1 109 ? -4.586 0.865 -11.773 1.00 83.50 109 THR A O 1
ATOM 826 N N . ALA A 1 110 ? -5.930 0.552 -13.548 1.00 85.56 110 ALA A N 1
ATOM 827 C CA . ALA A 1 110 ? -6.044 1.962 -13.899 1.00 85.56 110 ALA A CA 1
ATOM 828 C C . ALA A 1 110 ? -6.739 2.787 -12.802 1.00 85.56 110 ALA A C 1
ATOM 830 O O . ALA A 1 110 ? -6.260 3.864 -12.452 1.00 85.56 110 ALA A O 1
ATOM 831 N N . ALA A 1 111 ? -7.834 2.280 -12.226 1.00 87.88 111 ALA A N 1
ATOM 832 C CA . ALA A 1 111 ? -8.571 2.968 -11.168 1.00 87.88 111 ALA A CA 1
ATOM 833 C C . ALA A 1 111 ? -7.731 3.138 -9.893 1.00 87.88 111 ALA A C 1
ATOM 835 O O . ALA A 1 111 ? -7.678 4.228 -9.325 1.00 87.88 111 ALA A O 1
ATOM 836 N N . VAL A 1 112 ? -7.019 2.086 -9.476 1.00 86.69 112 VAL A N 1
ATOM 837 C CA . VAL A 1 112 ? -6.123 2.126 -8.312 1.00 86.69 112 VAL A CA 1
ATOM 838 C C . VAL A 1 112 ? -4.920 3.031 -8.576 1.00 86.69 112 VAL A C 1
ATOM 840 O O . VAL A 1 112 ? -4.585 3.844 -7.719 1.00 86.69 112 VAL A O 1
ATOM 843 N N . ALA A 1 113 ? -4.302 2.962 -9.760 1.00 86.06 113 ALA A N 1
ATOM 844 C CA . ALA A 1 113 ? -3.217 3.874 -10.134 1.00 86.06 113 ALA A CA 1
ATOM 845 C C . ALA A 1 113 ? -3.679 5.342 -10.137 1.00 86.06 113 ALA A C 1
ATOM 847 O O . ALA A 1 113 ? -2.943 6.227 -9.700 1.00 86.06 113 ALA A O 1
ATOM 848 N N . GLY A 1 114 ? -4.923 5.592 -10.556 1.00 87.81 114 GLY A N 1
ATOM 849 C CA . GLY A 1 114 ? -5.557 6.908 -10.526 1.00 87.81 114 GLY A CA 1
ATOM 850 C C . GLY A 1 114 ? -5.647 7.528 -9.129 1.00 87.81 114 GLY A C 1
ATOM 851 O O . GLY A 1 114 ? -5.593 8.753 -9.017 1.00 87.81 114 GLY A O 1
ATOM 852 N N . LEU A 1 115 ? -5.685 6.725 -8.055 1.00 91.56 115 LEU A N 1
ATOM 853 C CA . LEU A 1 115 ? -5.639 7.242 -6.678 1.00 91.56 115 LEU A CA 1
ATOM 854 C C . LEU A 1 115 ? -4.346 8.010 -6.386 1.00 91.56 115 LEU A C 1
ATOM 856 O O . LEU A 1 115 ? -4.364 8.933 -5.575 1.00 91.56 115 LEU A O 1
ATOM 860 N N . GLY A 1 116 ? -3.249 7.702 -7.085 1.00 88.69 116 GLY A N 1
ATOM 861 C CA . GLY A 1 116 ? -2.005 8.468 -6.997 1.00 88.69 116 GLY A CA 1
ATOM 862 C C . GLY A 1 116 ? -2.151 9.927 -7.445 1.00 88.69 116 GLY A C 1
ATOM 863 O O . GLY A 1 116 ? -1.366 10.769 -7.026 1.00 88.69 116 GLY A O 1
ATOM 864 N N . GLY A 1 117 ? -3.169 10.259 -8.245 1.00 91.25 117 GLY A N 1
ATOM 865 C CA . GLY A 1 117 ? -3.502 11.645 -8.589 1.00 91.25 117 GLY A CA 1
ATOM 866 C C . GLY A 1 117 ? -4.329 12.374 -7.525 1.00 91.25 117 GLY A C 1
ATOM 867 O O . GLY A 1 117 ? -4.476 13.589 -7.608 1.00 91.25 117 GLY A O 1
ATOM 868 N N . ALA A 1 118 ? -4.878 11.650 -6.547 1.00 94.50 118 ALA A N 1
ATOM 869 C CA . ALA A 1 118 ? -5.744 12.193 -5.502 1.00 94.50 118 ALA A CA 1
ATOM 870 C C . ALA A 1 118 ? -5.040 12.346 -4.145 1.00 94.50 118 ALA A C 1
ATOM 872 O O . ALA A 1 118 ? -5.618 12.918 -3.224 1.00 94.50 118 ALA A O 1
ATOM 873 N N . VAL A 1 119 ? -3.815 11.829 -3.996 1.00 96.19 119 VAL A N 1
ATOM 874 C CA . VAL A 1 119 ? -3.027 12.033 -2.776 1.00 96.19 119 VAL A CA 1
ATOM 875 C C . VAL A 1 119 ? -2.469 13.455 -2.705 1.00 96.19 119 VAL A C 1
ATOM 877 O O . VAL A 1 119 ? -2.242 14.112 -3.721 1.00 96.19 119 VAL A O 1
ATOM 880 N N . HIS A 1 120 ? -2.201 13.927 -1.489 1.00 97.44 120 HIS A N 1
ATOM 881 C CA . HIS A 1 120 ? -1.629 15.252 -1.272 1.00 97.44 120 HIS A CA 1
ATOM 882 C C . HIS A 1 120 ? -0.220 15.380 -1.884 1.00 97.44 120 HIS A C 1
ATOM 884 O O . HIS A 1 120 ? 0.572 14.437 -1.877 1.00 97.44 120 HIS A O 1
ATOM 890 N N . SER A 1 121 ? 0.131 16.579 -2.359 1.00 96.06 121 SER A N 1
ATOM 891 C CA . SER A 1 121 ? 1.377 16.852 -3.102 1.00 96.06 121 SER A CA 1
ATOM 892 C C . SER A 1 121 ? 2.675 16.479 -2.364 1.00 96.06 121 SER A C 1
ATOM 894 O O . SER A 1 121 ? 3.676 16.150 -3.000 1.00 96.06 121 SER A O 1
ATOM 896 N N . SER A 1 122 ? 2.666 16.469 -1.026 1.00 96.62 122 SER A N 1
ATOM 897 C CA . SER A 1 122 ? 3.817 16.037 -0.219 1.00 96.62 122 SER A CA 1
ATOM 898 C C . SER A 1 122 ? 4.106 14.533 -0.300 1.00 96.62 122 SER A C 1
ATOM 900 O O . SER A 1 122 ? 5.222 14.123 0.021 1.00 96.62 122 SER A O 1
ATOM 902 N N . MET A 1 123 ? 3.155 13.706 -0.751 1.00 96.38 123 MET A N 1
ATOM 903 C CA . MET A 1 123 ? 3.323 12.249 -0.806 1.00 96.38 123 MET A CA 1
ATOM 904 C C . MET A 1 123 ? 4.475 11.806 -1.698 1.00 96.38 123 MET A C 1
ATOM 906 O O . MET A 1 123 ? 5.103 10.794 -1.392 1.00 96.38 123 MET A O 1
ATOM 910 N N . LEU A 1 124 ? 4.798 12.564 -2.750 1.00 94.62 124 LEU A N 1
ATOM 911 C CA . LEU A 1 124 ? 5.954 12.282 -3.600 1.00 94.62 124 LEU A CA 1
ATOM 912 C C . LEU A 1 124 ? 7.246 12.268 -2.767 1.00 94.62 124 LEU A C 1
ATOM 914 O O . LEU A 1 124 ? 7.924 11.246 -2.683 1.00 94.62 124 LEU A O 1
ATOM 918 N N . ALA A 1 125 ? 7.537 13.375 -2.081 1.00 95.38 125 ALA A N 1
ATOM 919 C CA . ALA A 1 125 ? 8.748 13.519 -1.276 1.00 95.38 125 ALA A CA 1
ATOM 920 C C . ALA A 1 125 ? 8.782 12.534 -0.094 1.00 95.38 125 ALA A C 1
ATOM 922 O O . ALA A 1 125 ? 9.834 11.977 0.221 1.00 95.38 125 ALA A O 1
ATOM 923 N N . LEU A 1 126 ? 7.632 12.277 0.543 1.00 95.75 126 LEU A N 1
ATOM 924 C CA . LEU A 1 126 ? 7.529 11.297 1.629 1.00 95.75 126 LEU A CA 1
ATOM 925 C C . LEU A 1 126 ? 7.818 9.870 1.144 1.00 95.75 126 LEU A C 1
ATOM 927 O O . LEU A 1 126 ? 8.540 9.127 1.812 1.00 95.75 126 LEU A O 1
ATOM 931 N N . SER A 1 127 ? 7.297 9.500 -0.027 1.00 94.44 127 SER A N 1
ATOM 932 C CA . SER A 1 127 ? 7.508 8.180 -0.629 1.00 94.44 127 SER A CA 1
ATOM 933 C C . SER A 1 127 ? 8.961 7.986 -1.055 1.00 94.44 127 SER A C 1
ATOM 935 O O . SER A 1 127 ? 9.551 6.946 -0.764 1.00 94.44 127 SER A O 1
ATOM 937 N N . GLU A 1 128 ? 9.574 8.999 -1.674 1.00 92.50 128 GLU A N 1
ATOM 938 C CA . GLU A 1 128 ? 10.998 8.980 -2.024 1.00 92.50 128 GLU A CA 1
ATOM 939 C C . GLU A 1 128 ? 11.887 8.845 -0.785 1.00 92.50 128 GLU A C 1
ATOM 941 O O . GLU A 1 128 ? 12.818 8.035 -0.774 1.00 92.50 128 GLU A O 1
ATOM 946 N N . ALA A 1 129 ? 11.592 9.594 0.282 1.00 91.50 129 ALA A N 1
ATOM 947 C CA . ALA A 1 129 ? 12.335 9.519 1.534 1.00 91.50 129 ALA A CA 1
ATOM 948 C C . ALA A 1 129 ? 12.223 8.132 2.184 1.00 91.50 129 ALA A C 1
ATOM 950 O O . ALA A 1 129 ? 13.234 7.588 2.631 1.00 91.50 129 ALA A O 1
ATOM 951 N N . ALA A 1 130 ? 11.025 7.539 2.205 1.00 91.00 130 ALA A N 1
ATOM 952 C CA . ALA A 1 130 ? 10.814 6.189 2.723 1.00 91.00 130 ALA A CA 1
ATOM 953 C C . ALA A 1 130 ? 11.559 5.133 1.887 1.00 91.00 130 ALA A C 1
ATOM 955 O O . ALA A 1 130 ? 12.309 4.322 2.433 1.00 91.00 130 ALA A O 1
ATOM 956 N N . ALA A 1 131 ? 11.433 5.181 0.556 1.00 90.81 131 ALA A N 1
ATOM 957 C CA . ALA A 1 131 ? 12.122 4.260 -0.348 1.00 90.81 131 ALA A CA 1
ATOM 958 C C . ALA A 1 131 ? 13.651 4.370 -0.228 1.00 90.81 131 ALA A C 1
ATOM 960 O O . ALA A 1 131 ? 14.357 3.363 -0.208 1.00 90.81 131 ALA A O 1
ATOM 961 N N . ALA A 1 132 ? 14.171 5.589 -0.084 1.00 88.62 132 ALA A N 1
ATOM 962 C CA . ALA A 1 132 ? 15.590 5.859 0.105 1.00 88.62 132 ALA A CA 1
ATOM 963 C C . ALA A 1 132 ? 16.179 5.250 1.386 1.00 88.62 132 ALA A C 1
ATOM 965 O O . ALA A 1 132 ? 17.362 4.907 1.399 1.00 88.62 132 ALA A O 1
ATOM 966 N N . GLN A 1 133 ? 15.386 5.177 2.455 1.00 85.69 133 GLN A N 1
ATOM 967 C CA . GLN A 1 133 ? 15.799 4.630 3.749 1.00 85.69 133 GLN A CA 1
ATOM 968 C C . GLN A 1 133 ? 15.653 3.106 3.808 1.00 85.69 133 GLN A C 1
ATOM 970 O O . GLN A 1 133 ? 16.331 2.456 4.603 1.00 85.69 133 GLN A O 1
ATOM 975 N N . HIS A 1 134 ? 14.805 2.520 2.961 1.00 85.06 134 HIS A N 1
ATOM 976 C CA . HIS A 1 134 ? 14.571 1.084 2.966 1.00 85.06 134 HIS A CA 1
ATOM 977 C C . HIS A 1 134 ? 15.835 0.313 2.520 1.00 85.06 134 HIS A C 1
ATOM 979 O O . HIS A 1 134 ? 16.321 0.527 1.401 1.00 85.06 134 HIS A O 1
ATOM 985 N N . PRO A 1 135 ? 16.356 -0.643 3.322 1.00 82.56 135 PRO A N 1
ATOM 986 C CA . PRO A 1 135 ? 17.605 -1.348 3.017 1.00 82.56 135 PRO A CA 1
ATOM 987 C C . PRO A 1 135 ? 17.623 -1.989 1.625 1.00 82.56 135 PRO A C 1
ATOM 989 O O . PRO A 1 135 ? 18.601 -1.855 0.891 1.00 82.56 135 PRO A O 1
ATOM 992 N N . GLY A 1 136 ? 16.504 -2.604 1.222 1.00 84.88 136 GLY A N 1
ATOM 993 C CA . GLY A 1 136 ? 16.353 -3.255 -0.084 1.00 84.88 136 GLY A CA 1
ATOM 994 C C . GLY A 1 136 ? 16.225 -2.310 -1.288 1.00 84.88 136 GLY A C 1
ATOM 995 O O . GLY A 1 136 ? 16.334 -2.774 -2.418 1.00 84.88 136 GLY A O 1
ATOM 996 N N . ALA A 1 137 ? 16.008 -1.007 -1.073 1.00 86.25 137 ALA A N 1
ATOM 997 C CA . ALA A 1 137 ? 15.807 -0.021 -2.142 1.00 86.25 137 ALA A CA 1
ATOM 998 C C . ALA A 1 137 ? 16.864 1.099 -2.154 1.00 86.25 137 ALA A C 1
ATOM 1000 O O . ALA A 1 137 ? 16.994 1.804 -3.151 1.00 86.25 137 ALA A O 1
ATOM 1001 N N . SER A 1 138 ? 17.685 1.218 -1.107 1.00 80.31 138 SER A N 1
ATOM 1002 C CA . SER A 1 138 ? 18.741 2.236 -0.980 1.00 80.31 138 SER A CA 1
ATOM 1003 C C . SER A 1 138 ? 19.688 2.322 -2.191 1.00 80.31 138 SER A C 1
ATOM 1005 O O . SER A 1 138 ? 20.061 3.416 -2.621 1.00 80.31 138 SER A O 1
ATOM 1007 N N . ALA A 1 139 ? 20.018 1.180 -2.804 1.00 84.75 139 ALA A N 1
ATOM 1008 C CA . ALA A 1 139 ? 20.875 1.098 -3.988 1.00 84.75 139 ALA A CA 1
ATOM 1009 C C . ALA A 1 139 ? 20.226 1.644 -5.276 1.00 84.75 139 ALA A C 1
ATOM 1011 O O . ALA A 1 139 ? 20.922 1.834 -6.271 1.00 84.75 139 ALA A O 1
ATOM 1012 N N . ALA A 1 140 ? 18.913 1.898 -5.297 1.00 86.25 140 ALA A N 1
ATOM 1013 C CA . ALA A 1 140 ? 18.229 2.436 -6.474 1.00 86.25 140 ALA A CA 1
ATOM 1014 C C . ALA A 1 140 ? 18.738 3.835 -6.852 1.00 86.25 140 ALA A C 1
ATOM 1016 O O . ALA A 1 140 ? 18.800 4.156 -8.032 1.00 86.25 140 ALA A O 1
ATOM 1017 N N . LYS A 1 141 ? 19.194 4.632 -5.874 1.00 84.31 141 LYS A N 1
ATOM 1018 C CA . LYS A 1 141 ? 19.728 5.988 -6.099 1.00 84.31 141 LYS A CA 1
ATOM 1019 C C . LYS A 1 141 ? 20.942 6.038 -7.026 1.00 84.31 141 LYS A C 1
ATOM 1021 O O . LYS A 1 141 ? 21.194 7.066 -7.642 1.00 84.31 141 LYS A O 1
ATOM 1026 N N . THR A 1 142 ? 21.727 4.965 -7.068 1.00 87.19 142 THR A N 1
ATOM 1027 C CA . THR A 1 142 ? 22.986 4.903 -7.826 1.00 87.19 142 THR A CA 1
ATOM 1028 C C . THR A 1 142 ? 22.899 3.976 -9.031 1.00 87.19 142 THR A C 1
ATOM 1030 O O . THR A 1 142 ? 23.852 3.879 -9.805 1.00 87.19 142 THR A O 1
ATOM 1033 N N . ARG A 1 143 ? 21.770 3.283 -9.204 1.00 86.94 143 ARG A N 1
ATOM 1034 C CA . ARG A 1 143 ? 21.550 2.381 -10.328 1.00 86.94 143 ARG A CA 1
ATOM 1035 C C . ARG A 1 143 ? 20.991 3.148 -11.522 1.00 86.94 143 ARG A C 1
ATOM 1037 O O . ARG A 1 143 ? 20.140 4.016 -11.340 1.00 86.94 143 ARG A O 1
ATOM 1044 N N . PRO A 1 144 ? 21.432 2.822 -12.747 1.00 88.38 144 PRO A N 1
ATOM 1045 C CA . PRO A 1 144 ? 20.798 3.369 -13.933 1.00 88.38 144 PRO A CA 1
ATOM 1046 C C . PRO A 1 144 ? 19.343 2.902 -13.996 1.00 88.38 144 PRO A C 1
ATOM 1048 O O . PRO A 1 144 ? 19.027 1.766 -13.629 1.00 88.38 144 PRO A O 1
ATOM 1051 N N . VAL A 1 145 ? 18.471 3.775 -14.495 1.00 85.81 145 VAL A N 1
ATOM 1052 C CA . VAL A 1 145 ? 17.100 3.395 -14.842 1.00 85.81 145 VAL A CA 1
ATOM 1053 C C . VAL A 1 145 ? 17.174 2.289 -15.902 1.00 85.81 145 VAL A C 1
ATOM 1055 O O . VAL A 1 145 ? 17.898 2.461 -16.890 1.00 85.81 145 VAL A O 1
ATOM 1058 N N . PRO A 1 146 ? 16.479 1.151 -15.717 1.00 84.88 146 PRO A N 1
ATOM 1059 C CA . PRO A 1 146 ? 16.425 0.111 -16.734 1.00 84.88 146 PRO A CA 1
ATOM 1060 C C . PRO A 1 146 ? 15.940 0.677 -18.073 1.00 84.88 146 PRO A C 1
ATOM 1062 O O . PRO A 1 146 ? 14.963 1.420 -18.123 1.00 84.88 146 PRO A O 1
ATOM 1065 N N . GLY A 1 147 ? 16.636 0.330 -19.156 1.00 85.94 147 GLY A N 1
ATOM 1066 C CA . GLY A 1 147 ? 16.197 0.660 -20.510 1.00 85.94 147 GLY A CA 1
ATOM 1067 C C . GLY A 1 147 ? 15.004 -0.190 -20.955 1.00 85.94 147 GLY A C 1
ATOM 1068 O O . GLY A 1 147 ? 14.445 -0.975 -20.187 1.00 85.94 147 GLY A O 1
ATOM 1069 N N . HIS A 1 148 ? 14.634 -0.070 -22.231 1.00 86.12 148 HIS A N 1
ATOM 1070 C CA . HIS A 1 148 ? 13.600 -0.924 -22.810 1.00 86.12 148 HIS A CA 1
ATOM 1071 C C . HIS A 1 148 ? 13.992 -2.399 -22.728 1.00 86.12 148 HIS A C 1
ATOM 1073 O O . HIS A 1 148 ? 15.114 -2.789 -23.055 1.00 86.12 148 HIS A O 1
ATOM 1079 N N . THR A 1 149 ? 13.037 -3.215 -22.295 1.00 87.88 149 THR A N 1
ATOM 1080 C CA . THR A 1 149 ? 13.201 -4.663 -22.229 1.00 87.88 149 THR A CA 1
ATOM 1081 C C . THR A 1 149 ? 12.932 -5.259 -23.609 1.00 87.88 149 THR A C 1
ATOM 1083 O O . THR A 1 149 ? 11.858 -5.062 -24.169 1.00 87.88 149 THR A O 1
ATOM 1086 N N . ASP A 1 150 ? 13.902 -5.987 -24.162 1.00 91.06 150 ASP A N 1
ATOM 1087 C CA . ASP A 1 150 ? 13.744 -6.697 -25.434 1.00 91.06 150 ASP A CA 1
ATOM 1088 C C . ASP A 1 150 ? 13.101 -8.073 -25.199 1.00 91.06 150 ASP 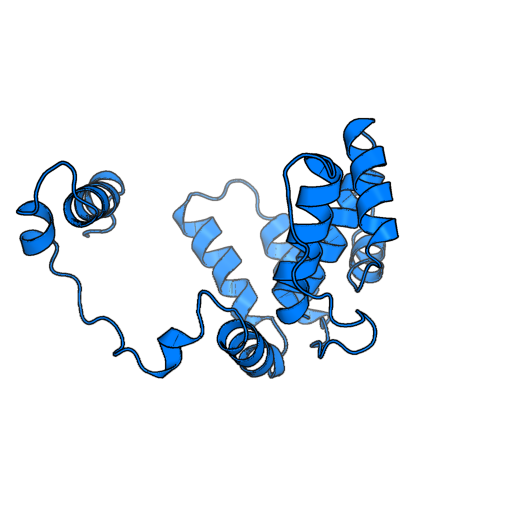A C 1
ATOM 1090 O O . ASP A 1 150 ? 13.744 -9.003 -24.704 1.00 91.06 150 ASP A O 1
ATOM 1094 N N . LEU A 1 151 ? 11.825 -8.212 -25.575 1.00 92.12 151 LEU A N 1
ATOM 1095 C CA . LEU A 1 151 ? 11.080 -9.466 -25.435 1.00 92.12 151 LEU A CA 1
ATOM 1096 C C . LEU A 1 151 ? 11.707 -10.616 -26.233 1.00 92.12 151 LEU A C 1
ATOM 1098 O O . LEU A 1 151 ? 11.693 -11.755 -25.765 1.00 92.12 151 LEU A O 1
ATOM 1102 N N . LYS A 1 152 ? 12.321 -10.341 -27.393 1.00 92.88 152 LYS A N 1
ATOM 1103 C CA . LYS A 1 152 ? 13.008 -11.376 -28.181 1.00 92.88 152 LYS A CA 1
ATOM 1104 C C . LYS A 1 152 ? 14.238 -11.876 -27.442 1.00 92.88 152 LYS A C 1
ATOM 1106 O O . LYS A 1 152 ? 14.471 -13.080 -27.400 1.00 92.88 152 LYS A O 1
ATOM 1111 N N . ALA A 1 153 ? 14.993 -10.972 -26.820 1.00 93.56 153 ALA A N 1
ATOM 1112 C CA . ALA A 1 153 ? 16.122 -11.359 -25.983 1.00 93.56 153 ALA A CA 1
ATOM 1113 C C . ALA A 1 153 ? 15.657 -12.226 -24.802 1.00 93.56 153 ALA A C 1
ATOM 1115 O O . ALA A 1 153 ? 16.227 -13.295 -24.575 1.00 93.56 153 ALA A O 1
ATOM 1116 N N . LEU A 1 154 ? 14.581 -11.839 -24.106 1.00 94.00 154 LEU A N 1
ATOM 1117 C CA . LEU A 1 154 ? 14.034 -12.626 -22.996 1.00 94.00 154 LEU A CA 1
ATOM 1118 C C . LEU A 1 154 ? 13.593 -14.038 -23.419 1.00 94.00 154 LEU A C 1
ATOM 1120 O O . LEU A 1 154 ? 13.896 -14.999 -22.709 1.00 94.00 154 LEU A O 1
ATOM 1124 N N . ALA A 1 155 ? 12.965 -14.185 -24.590 1.00 93.88 155 ALA A N 1
ATOM 1125 C CA . ALA A 1 155 ? 12.528 -15.476 -25.133 1.00 93.88 155 ALA A CA 1
ATOM 1126 C C . ALA A 1 155 ? 13.681 -16.483 -25.323 1.00 93.88 155 ALA A C 1
ATOM 1128 O O . ALA A 1 155 ? 13.467 -17.694 -25.294 1.00 93.88 155 ALA A O 1
ATOM 1129 N N . THR A 1 156 ? 14.907 -15.983 -25.516 1.00 96.19 156 THR A N 1
ATOM 1130 C CA . THR A 1 156 ? 16.113 -16.803 -25.734 1.00 96.19 156 THR A CA 1
ATOM 1131 C C . THR A 1 156 ? 16.864 -17.165 -24.453 1.00 96.19 156 THR A C 1
ATOM 1133 O O . THR A 1 156 ? 17.804 -17.961 -24.493 1.00 96.19 156 THR A O 1
ATOM 1136 N N . THR A 1 157 ? 16.472 -16.600 -23.309 1.00 96.38 157 THR A N 1
ATOM 1137 C CA . THR A 1 157 ? 17.108 -16.912 -22.023 1.00 96.38 157 THR A CA 1
ATOM 1138 C C . THR A 1 157 ? 16.773 -18.341 -21.556 1.00 96.38 157 THR A C 1
ATOM 1140 O O . THR A 1 157 ? 15.784 -18.928 -22.003 1.00 96.38 157 THR A O 1
ATOM 1143 N N . PRO A 1 158 ? 17.579 -18.952 -20.662 1.00 97.50 158 PRO A N 1
ATOM 1144 C CA . PRO A 1 158 ? 17.303 -20.297 -20.159 1.00 97.50 158 PRO A CA 1
ATOM 1145 C C . PRO A 1 158 ? 15.912 -20.405 -19.527 1.00 97.50 158 PRO A C 1
ATOM 1147 O O . PRO A 1 158 ? 15.504 -19.522 -18.774 1.00 97.50 158 PRO A O 1
ATOM 1150 N N . LYS A 1 159 ? 15.215 -21.523 -19.764 1.00 94.31 159 LYS A N 1
ATOM 1151 C CA . LYS A 1 159 ? 13.828 -21.732 -19.301 1.00 94.31 159 LYS A CA 1
ATOM 1152 C C . LYS A 1 159 ? 13.634 -21.626 -17.784 1.00 94.31 159 LYS A C 1
ATOM 1154 O O . LYS A 1 159 ? 12.534 -21.354 -17.329 1.00 94.31 159 LYS A O 1
ATOM 1159 N N . ASN A 1 160 ? 14.685 -21.860 -17.002 1.00 95.12 160 ASN A N 1
ATOM 1160 C CA . ASN A 1 160 ? 14.685 -21.752 -15.541 1.00 95.12 160 ASN A CA 1
ATOM 1161 C C . ASN A 1 160 ? 15.197 -20.391 -15.027 1.00 95.12 160 ASN A C 1
ATOM 1163 O O . ASN A 1 160 ? 15.496 -20.262 -13.841 1.00 95.12 160 ASN A O 1
ATOM 1167 N N . SER A 1 161 ? 15.358 -19.399 -15.904 1.00 96.62 161 SER A N 1
ATOM 1168 C CA . SER A 1 161 ? 15.821 -18.058 -15.546 1.00 96.62 161 SER A CA 1
ATOM 1169 C C . SER A 1 161 ? 14.659 -17.089 -15.329 1.00 96.62 161 SER A C 1
ATOM 1171 O O . SER A 1 161 ? 13.590 -17.238 -15.916 1.00 96.62 161 SER A O 1
ATOM 1173 N N . LEU A 1 162 ? 14.908 -16.033 -14.548 1.00 94.12 162 LEU A N 1
ATOM 1174 C CA . LEU A 1 162 ? 13.951 -14.938 -14.359 1.00 94.12 162 LEU A CA 1
ATOM 1175 C C . LEU A 1 162 ? 13.567 -14.262 -15.687 1.00 94.12 162 LEU A C 1
ATOM 1177 O O . LEU A 1 162 ? 12.430 -13.828 -15.837 1.00 94.12 162 LEU A O 1
ATOM 1181 N N . GLY A 1 163 ? 14.496 -14.187 -16.648 1.00 94.44 163 GLY A N 1
ATOM 1182 C CA . GLY A 1 163 ? 14.240 -13.581 -17.955 1.00 94.44 163 GLY A CA 1
ATOM 1183 C C . GLY A 1 163 ? 13.169 -14.331 -18.746 1.00 94.44 163 GLY A C 1
ATOM 1184 O O . GLY A 1 163 ? 12.247 -13.710 -19.272 1.00 94.44 163 GLY A O 1
ATOM 1185 N N . TYR A 1 164 ? 13.238 -15.664 -18.760 1.00 95.19 164 TYR A N 1
ATOM 1186 C CA . TYR A 1 164 ? 12.260 -16.494 -19.459 1.00 95.19 164 TYR A CA 1
ATOM 1187 C C . TYR A 1 164 ? 10.907 -16.462 -18.744 1.00 95.19 164 TYR A C 1
ATOM 1189 O O . TYR A 1 164 ? 9.872 -16.331 -19.393 1.00 95.19 164 TYR A O 1
ATOM 1197 N N . THR A 1 165 ? 10.912 -16.482 -17.406 1.00 95.69 165 THR A N 1
ATOM 1198 C CA . THR A 1 165 ? 9.692 -16.290 -16.609 1.00 95.69 165 THR A CA 1
ATOM 1199 C C . THR A 1 165 ? 9.026 -14.949 -16.920 1.00 95.69 165 THR A C 1
ATOM 1201 O O . THR A 1 165 ? 7.817 -14.907 -17.128 1.00 95.69 165 THR A O 1
ATOM 1204 N N . LEU A 1 166 ? 9.797 -13.859 -17.005 1.00 93.25 166 LEU A N 1
ATOM 1205 C CA . LEU A 1 166 ? 9.266 -12.540 -17.354 1.00 93.25 166 LEU A CA 1
ATOM 1206 C C . LEU A 1 166 ? 8.676 -12.524 -18.771 1.00 93.25 166 LEU A C 1
ATOM 1208 O O . LEU A 1 166 ? 7.590 -11.988 -18.957 1.00 93.25 166 LEU A O 1
ATOM 1212 N N . HIS A 1 167 ? 9.340 -13.149 -19.749 1.00 94.44 167 HIS A N 1
ATOM 1213 C CA . HIS A 1 167 ? 8.791 -13.300 -21.100 1.00 94.44 167 HIS A CA 1
ATOM 1214 C C . HIS A 1 167 ? 7.425 -13.996 -21.084 1.00 94.44 167 HIS A C 1
ATOM 1216 O O . HIS A 1 167 ? 6.477 -13.484 -21.672 1.00 94.44 167 HIS A O 1
ATOM 1222 N N . GLN A 1 168 ? 7.310 -15.129 -20.383 1.00 94.31 168 GLN A N 1
ATOM 1223 C CA . GLN A 1 168 ? 6.037 -15.845 -20.260 1.00 94.31 168 GLN A CA 1
ATOM 1224 C C . GLN A 1 168 ? 4.965 -14.974 -19.610 1.00 94.31 168 GLN A C 1
ATOM 1226 O O . GLN A 1 168 ? 3.870 -14.864 -20.139 1.00 94.31 168 GLN A O 1
ATOM 1231 N N . MET A 1 169 ? 5.290 -14.277 -18.518 1.00 90.69 169 MET A N 1
ATOM 1232 C CA . MET A 1 169 ? 4.337 -13.380 -17.862 1.00 90.69 169 MET A CA 1
ATOM 1233 C C . MET A 1 169 ? 3.839 -12.258 -18.778 1.00 90.69 169 MET A C 1
ATOM 1235 O O . MET A 1 169 ? 2.692 -11.851 -18.644 1.00 90.69 169 MET A O 1
ATOM 1239 N N . VAL A 1 170 ? 4.668 -11.735 -19.680 1.00 89.31 170 VAL A N 1
ATOM 1240 C CA . VAL A 1 170 ? 4.241 -10.684 -20.614 1.00 89.31 170 VAL A CA 1
ATOM 1241 C C . VAL A 1 170 ? 3.358 -11.267 -21.720 1.00 89.31 170 VAL A C 1
ATOM 1243 O O . VAL A 1 170 ? 2.258 -10.765 -21.934 1.00 89.31 170 VAL A O 1
ATOM 1246 N N . VAL A 1 171 ? 3.804 -12.342 -22.376 1.00 89.88 171 VAL A N 1
ATOM 1247 C CA . VAL A 1 171 ? 3.106 -12.940 -23.529 1.00 89.88 171 VAL A CA 1
ATOM 1248 C C . VAL A 1 171 ? 1.813 -13.63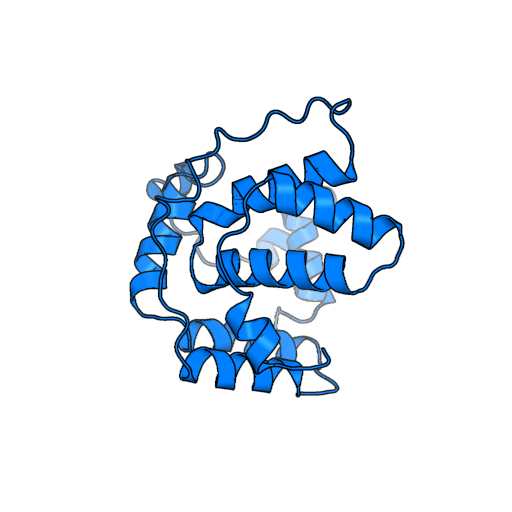9 -23.112 1.00 89.88 171 VAL A C 1
ATOM 1250 O O . VAL A 1 171 ? 0.767 -13.419 -23.716 1.00 89.88 171 VAL A O 1
ATOM 1253 N N . ASP A 1 172 ? 1.846 -14.441 -22.048 1.00 87.81 172 ASP A N 1
ATOM 1254 C CA . ASP A 1 172 ? 0.683 -15.221 -21.609 1.00 87.81 172 ASP A CA 1
ATOM 1255 C C . ASP A 1 172 ? -0.453 -14.313 -21.097 1.00 87.81 172 ASP A C 1
ATOM 1257 O O . ASP A 1 172 ? -1.620 -14.699 -21.153 1.00 87.81 172 ASP A O 1
ATOM 1261 N N . ASN A 1 173 ? -0.128 -13.097 -20.633 1.00 80.75 173 ASN A N 1
ATOM 1262 C CA . ASN A 1 173 ? -1.109 -12.084 -20.224 1.00 80.75 173 ASN A CA 1
ATOM 1263 C C . ASN A 1 173 ? -1.455 -11.073 -21.337 1.00 80.75 173 ASN A C 1
ATOM 1265 O O . ASN A 1 173 ? -2.259 -10.174 -21.095 1.00 80.75 173 ASN A O 1
ATOM 1269 N N . GLY A 1 174 ? -0.876 -11.199 -22.537 1.00 81.06 174 GLY A N 1
ATOM 1270 C CA . GLY A 1 174 ? -1.145 -10.312 -23.675 1.00 81.06 174 GLY A CA 1
ATOM 1271 C C . GLY A 1 174 ? -0.661 -8.870 -23.489 1.00 81.06 174 GLY A C 1
ATOM 1272 O O . GLY A 1 174 ? -1.253 -7.950 -24.048 1.00 81.06 174 GLY A O 1
ATOM 1273 N N . TYR A 1 175 ? 0.386 -8.657 -22.687 1.00 80.19 175 TYR A N 1
ATOM 1274 C CA . TYR A 1 175 ? 1.004 -7.342 -22.462 1.00 80.19 175 TYR A CA 1
ATOM 1275 C C . TYR A 1 175 ? 2.066 -6.977 -23.517 1.00 80.19 175 TYR A C 1
ATOM 1277 O O . TYR A 1 175 ? 2.777 -5.987 -23.357 1.00 80.19 175 TYR A O 1
ATOM 1285 N N . ASP A 1 176 ? 2.212 -7.785 -24.566 1.00 76.88 176 ASP A N 1
ATOM 1286 C CA . ASP A 1 176 ? 3.130 -7.597 -25.694 1.00 76.88 176 ASP A CA 1
ATOM 1287 C C . ASP A 1 176 ? 2.490 -6.922 -26.923 1.00 76.88 176 ASP A C 1
ATOM 1289 O O . ASP A 1 176 ? 3.166 -6.780 -27.947 1.00 76.88 176 ASP A O 1
ATOM 1293 N N . GLN A 1 177 ? 1.215 -6.521 -26.832 1.00 64.75 177 GLN A N 1
ATOM 1294 C CA . GLN A 1 177 ? 0.474 -5.842 -27.906 1.00 64.75 177 GLN A CA 1
ATOM 1295 C C . GLN A 1 177 ? 0.639 -4.322 -27.906 1.00 64.75 177 GLN A C 1
ATOM 1297 O O . GLN A 1 177 ? 0.707 -3.718 -26.812 1.00 64.75 177 GLN A O 1
#

pLDDT: mean 86.53, std 10.8, range [52.66, 97.5]